Protein 4EFO (pdb70)

Foldseek 3Di:
DCDQVVVVVQKDWAWEAEPVVRDIDIQIGGQQQWVLVVLVSVCVVPVQHSVQWFKDWPHHTDDGDRRHGPNPDPDADNVTHIYIYGNDD/DVVQWDWAWEAEPVVRDIDTFIDGQQDFVLVVLVSVCVVPVAHSVFKWKAFPRHTDDGDRRHGNVPPPDADNVTHIYIYTND

Radius of gyration: 17.74 Å; Cα contacts (8 Å, |Δi|>4): 310; chains: 2; bounding box: 30×40×48 Å

Secondary structure (DSSP, 8-state):
---GGG-GGGEEEEEEEETTTTEEEEEEEETT-BHHHHHHHHHHHH---GGGEEEEETTEEE---TT-BGGGSPP-BTTBPEEEEE---/-GGGEEEEEEEETTTTEEEEEEEETT-BHHHHHHHHHHHH---GGGEEEEETTEEE---TT-BGGGSPP--SSSPEEEEE--

Sequence (171 aa):
PLGSTSDILHRMVIHVFSLQQMTAHKIYIHSYNTATIFHELVYKQTKIISSNQELIYEGRRLVLEPGRLAQHFPKTTEENPIFVVSLERDILHRMVIHVFSLQQMTAHKIYIHSYNTATIFHELVYKQTKIISSNQELIYEGRRLVLEPGRLAQHFPKTTEENPIFVVSLE

InterPro domains:
  IPR000719 Protein kinase domain [PF00069] (13-232)
  IPR000719 Protein kinase domain [PS50011] (9-310)
  IPR000719 Protein kinase domain [SM00220] (9-310)
  IPR011009 Protein kinase-like domain superfamily [SSF56112] (9-297)
  IPR017441 Protein kinase, ATP binding site [PS00107] (15-38)
  IPR041087 TANK binding kinase 1, ubiquitin-like domain [PF18396] (308-395)
  IPR041309 TANK-binding kinase 1, coiled-coil domain 1 [PF18394] (400-655)
  IPR051180 Inhibitor of nuclear factor kappa-B kinase [PTHR22969] (1-716)

Structure (mmCIF, N/CA/C/O backbone):
data_4EFO
#
_entry.id   4EFO
#
_cell.length_a   34.353
_cell.length_b   47.785
_cell.length_c   61.832
_cell.angle_alpha   90.00
_cell.angle_beta   93.54
_cell.angle_gamma   90.00
#
_symmetry.space_group_name_H-M   'P 1 21 1'
#
loop_
_entity.id
_entity.type
_entity.pdbx_description
1 polymer 'Serine/threonine-protein kinase TBK1'
2 water water
#
loop_
_atom_site.group_PDB
_atom_site.id
_atom_site.type_symbol
_atom_site.label_atom_id
_atom_site.label_alt_id
_atom_site.label_comp_id
_atom_site.label_asym_id
_atom_site.label_entity_id
_atom_site.label_seq_id
_atom_site.pdbx_PDB_ins_code
_atom_site.Cartn_x
_atom_site.Cartn_y
_atom_site.Cartn_z
_atom_site.occupancy
_atom_site.B_iso_or_equiv
_atom_site.auth_seq_id
_atom_site.auth_comp_id
_atom_site.auth_asym_id
_atom_site.auth_atom_id
_atom_site.pdbx_PDB_model_num
ATOM 1 N N . PRO A 1 2 ? -15.034 3.523 -44.338 1.00 44.36 298 PRO A N 1
ATOM 2 C CA . PRO A 1 2 ? -14.713 4.790 -45.007 1.00 47.25 298 PRO A CA 1
ATOM 3 C C . PRO A 1 2 ? -15.322 5.999 -44.288 1.00 46.27 298 PRO A C 1
ATOM 4 O O . PRO A 1 2 ? -16.377 6.490 -44.698 1.00 55.16 298 PRO A O 1
ATOM 8 N N . LEU A 1 3 ? -14.648 6.490 -43.252 1.00 43.10 299 LEU A N 1
ATOM 9 C CA . LEU A 1 3 ? -13.330 5.981 -42.885 1.00 39.59 299 LEU A CA 1
ATOM 10 C C . LEU A 1 3 ? -13.348 4.526 -42.371 1.00 37.12 299 LEU A C 1
ATOM 11 O O . LEU A 1 3 ? -12.581 3.694 -42.857 1.00 34.11 299 LEU A O 1
ATOM 16 N N . GLY A 1 4 ? -14.235 4.216 -41.423 1.00 27.36 300 GLY A N 1
ATOM 17 C CA . GLY A 1 4 ? -14.287 2.886 -40.825 1.00 23.61 300 GLY A CA 1
ATOM 18 C C . GLY A 1 4 ? -13.157 2.712 -39.821 1.00 21.51 300 GLY A C 1
ATOM 19 O O . GLY A 1 4 ? -12.034 3.169 -40.058 1.00 20.13 300 GLY A O 1
ATOM 20 N N . SER A 1 5 ? -13.433 2.047 -38.702 1.00 18.98 301 SER A N 1
ATOM 21 C CA . SER A 1 5 ? -12.473 2.035 -37.594 1.00 18.83 301 SER A CA 1
ATOM 22 C C . SER A 1 5 ? -11.173 1.287 -37.922 1.00 20.06 301 SER A C 1
ATOM 23 O O . SER A 1 5 ? -10.130 1.556 -37.329 1.00 16.84 301 SER A O 1
ATOM 26 N N . THR A 1 6 ? -11.229 0.365 -38.882 1.00 20.42 302 THR A N 1
ATOM 27 C CA . THR A 1 6 ? -10.024 -0.359 -39.299 1.00 20.60 302 THR A CA 1
ATOM 28 C C . THR A 1 6 ? -9.062 0.512 -40.110 1.00 22.77 302 THR A C 1
ATOM 29 O O . THR A 1 6 ? -7.855 0.271 -40.113 1.00 23.65 302 THR A O 1
ATOM 33 N N . SER A 1 7 ? -9.585 1.523 -40.800 1.00 19.16 303 SER A N 1
ATOM 34 C CA . SER A 1 7 ? -8.736 2.436 -41.570 1.00 19.62 303 SER A CA 1
ATOM 35 C C . SER A 1 7 ? -8.358 3.677 -40.778 1.00 19.84 303 SER A C 1
ATOM 36 O O . SER A 1 7 ? -7.668 4.563 -41.288 1.00 19.23 303 SER A O 1
ATOM 39 N N . ASP A 1 8 ? -8.818 3.743 -39.533 1.00 16.85 304 ASP A N 1
ATOM 40 C CA . ASP A 1 8 ? -8.627 4.926 -38.693 1.00 17.09 304 ASP A CA 1
ATOM 41 C C . ASP A 1 8 ? -7.271 4.840 -37.991 1.00 14.67 304 ASP A C 1
ATOM 42 O O . ASP A 1 8 ? -7.182 4.668 -36.772 1.00 14.01 304 ASP A O 1
ATOM 47 N N . ILE A 1 9 ? -6.206 4.966 -38.779 1.00 11.72 305 ILE A N 1
ATOM 48 C CA . ILE A 1 9 ? -4.863 4.648 -38.318 1.00 13.55 305 ILE A CA 1
ATOM 49 C C . ILE A 1 9 ? -4.458 5.453 -37.082 1.00 15.18 305 ILE A C 1
ATOM 50 O O . ILE A 1 9 ? -3.854 4.921 -36.151 1.00 14.41 305 ILE A O 1
ATOM 55 N N . LEU A 1 10 ? -4.802 6.734 -37.062 1.00 12.33 306 LEU A N 1
ATOM 56 C CA . LEU A 1 10 ? -4.321 7.598 -35.981 1.00 13.17 306 LEU A CA 1
ATOM 57 C C . LEU A 1 10 ? -4.976 7.307 -34.643 1.00 15.35 306 LEU A C 1
ATOM 58 O O . LEU A 1 10 ? -4.529 7.811 -33.611 1.00 15.36 306 LEU A O 1
ATOM 63 N N . HIS A 1 11 ? -6.051 6.519 -34.659 1.00 13.04 307 HIS A N 1
ATOM 64 C CA . HIS A 1 11 ? -6.721 6.145 -33.425 1.00 12.58 307 HIS A CA 1
ATOM 65 C C . HIS A 1 11 ? -6.609 4.653 -33.165 1.00 14.44 307 HIS A C 1
ATOM 66 O O . HIS A 1 11 ? -7.339 4.112 -32.333 1.00 15.95 307 HIS A O 1
ATOM 73 N N . ARG A 1 12 ? -5.687 3.992 -33.862 1.00 13.78 308 ARG A N 1
ATOM 74 C CA . ARG A 1 12 ? -5.464 2.561 -33.652 1.00 12.95 308 ARG A CA 1
ATOM 75 C C . ARG A 1 12 ? -4.253 2.306 -32.781 1.00 13.52 308 ARG A C 1
ATOM 76 O O . ARG A 1 12 ? -3.355 3.148 -32.668 1.00 15.48 308 ARG A O 1
ATOM 84 N N . MET A 1 13 ? -4.243 1.142 -32.138 1.00 13.18 309 MET A N 1
ATOM 85 C CA . MET A 1 13 ? -3.152 0.772 -31.255 1.00 11.27 309 MET A CA 1
ATOM 86 C C . MET A 1 13 ? -2.852 -0.706 -31.437 1.00 13.42 309 MET A C 1
ATOM 87 O O . MET A 1 13 ? -3.497 -1.380 -32.240 1.00 12.26 309 MET A O 1
ATOM 92 N N . VAL A 1 14 ? -1.851 -1.203 -30.719 1.00 13.41 310 VAL A N 1
ATOM 93 C CA . VAL A 1 14 ? -1.525 -2.622 -30.814 1.00 12.08 310 VAL A CA 1
ATOM 94 C C . VAL A 1 14 ? -1.429 -3.220 -29.423 1.00 14.95 310 VAL A C 1
ATOM 95 O O . VAL A 1 14 ? -0.862 -2.614 -28.511 1.00 15.52 310 VAL A O 1
ATOM 99 N N . ILE A 1 15 ? -2.016 -4.401 -29.268 1.00 13.34 311 ILE A N 1
ATOM 100 C CA . ILE A 1 15 ? -1.905 -5.165 -28.037 1.00 12.58 311 ILE A CA 1
ATOM 101 C C . ILE A 1 15 ? -1.187 -6.461 -28.363 1.00 15.62 311 ILE A C 1
ATOM 102 O O . ILE A 1 15 ? -1.574 -7.157 -29.305 1.00 14.22 311 ILE A O 1
ATOM 107 N N . HIS A 1 16 ? -0.124 -6.759 -27.615 1.00 13.16 312 HIS A N 1
ATOM 108 C CA . HIS A 1 16 ? 0.675 -7.953 -27.875 1.00 13.82 312 HIS A CA 1
ATOM 109 C C . HIS A 1 16 ? 0.149 -9.131 -27.084 1.00 13.61 312 HIS A C 1
ATOM 110 O O . HIS A 1 16 ? -0.049 -9.042 -25.867 1.00 13.53 312 HIS A O 1
ATOM 117 N N . VAL A 1 17 ? -0.081 -10.235 -27.789 1.00 13.23 313 VAL A N 1
ATOM 118 C CA . VAL A 1 17 ? -0.682 -11.419 -27.193 1.00 12.08 313 VAL A CA 1
ATOM 119 C C . VAL A 1 17 ? 0.221 -12.626 -27.462 1.00 14.01 313 VAL A C 1
ATOM 120 O O . VAL A 1 17 ? 0.921 -12.669 -28.473 1.00 13.96 313 VAL A O 1
ATOM 124 N N . PHE A 1 18 ? 0.249 -13.575 -26.533 1.00 13.54 314 PHE A N 1
ATOM 125 C CA . PHE A 1 18 ? 0.927 -14.835 -26.792 1.00 15.25 314 PHE A CA 1
ATOM 126 C C . PHE A 1 18 ? -0.020 -15.989 -26.489 1.00 13.73 314 PHE A C 1
ATOM 127 O O . PHE A 1 18 ? -0.483 -16.137 -25.376 1.00 13.95 314 PHE A O 1
ATOM 135 N N . SER A 1 19 ? -0.327 -16.799 -27.493 1.00 14.76 315 SER A N 1
ATOM 136 C CA . SER A 1 19 ? -1.212 -17.938 -27.277 1.00 14.74 315 SER A CA 1
ATOM 137 C C . SER A 1 19 ? -0.418 -19.158 -26.828 1.00 13.67 315 SER A C 1
A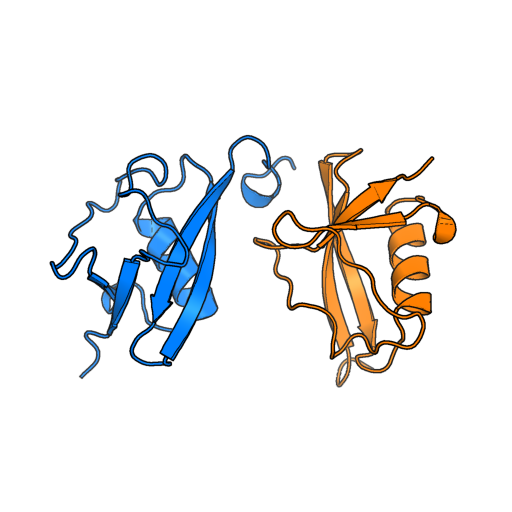TOM 138 O O . SER A 1 19 ? 0.358 -19.702 -27.593 1.00 15.05 315 SER A O 1
ATOM 141 N N . LEU A 1 20 ? -0.622 -19.594 -25.590 1.00 13.48 316 LEU A N 1
ATOM 142 C CA . LEU A 1 20 ? 0.153 -20.721 -25.072 1.00 13.75 316 LEU A CA 1
ATOM 143 C C . LEU A 1 20 ? -0.252 -22.037 -25.709 1.00 14.82 316 LEU A C 1
ATOM 144 O O . LEU A 1 20 ? 0.545 -22.984 -25.790 1.00 15.84 316 LEU A O 1
ATOM 149 N N . GLN A 1 21 ? -1.494 -22.117 -26.159 1.00 13.57 317 GLN A N 1
ATOM 150 C CA . GLN A 1 21 ? -1.979 -23.363 -26.740 1.00 15.72 317 GLN A CA 1
ATOM 151 C C . GLN A 1 21 ? -1.263 -23.648 -28.055 1.00 18.36 317 GLN A C 1
ATOM 152 O O . GLN A 1 21 ? -0.816 -24.769 -28.294 1.00 22.08 317 GLN A O 1
ATOM 158 N N . GLN A 1 22 ? -1.137 -22.622 -28.893 1.00 17.47 318 GLN A N 1
ATOM 159 C CA . GLN A 1 22 ? -0.477 -22.749 -30.193 1.00 18.28 318 GLN A CA 1
ATOM 160 C C . GLN A 1 22 ? 1.010 -22.397 -30.145 1.00 16.74 318 GLN A C 1
ATOM 161 O O . GLN A 1 22 ? 1.735 -22.628 -31.116 1.00 16.44 318 GLN A O 1
ATOM 167 N N . MET A 1 23 ? 1.443 -21.842 -29.013 1.00 12.89 319 MET A N 1
ATOM 168 C CA . MET A 1 23 ? 2.779 -21.276 -28.854 1.00 14.03 319 MET A CA 1
ATOM 169 C C . MET A 1 23 ? 3.094 -20.319 -30.002 1.00 17.72 319 MET A C 1
ATOM 170 O O . MET A 1 23 ? 4.076 -20.487 -30.739 1.00 16.19 319 MET A O 1
ATOM 175 N N . THR A 1 24 ? 2.230 -19.316 -30.152 1.00 15.85 320 THR A N 1
ATOM 176 C CA . THR A 1 24 ? 2.374 -18.327 -31.210 1.00 14.75 320 THR A CA 1
ATOM 177 C C . THR A 1 24 ? 2.152 -16.914 -30.657 1.00 16.94 320 THR A C 1
ATOM 178 O O . THR A 1 24 ? 1.305 -16.699 -29.786 1.00 14.34 320 THR A O 1
ATOM 182 N N . ALA A 1 25 ? 2.923 -15.960 -31.167 1.00 15.55 321 ALA A N 1
ATOM 183 C CA . ALA A 1 25 ? 2.761 -14.559 -30.786 1.00 13.92 321 ALA A CA 1
ATOM 184 C C . ALA A 1 25 ? 1.865 -13.880 -31.807 1.00 16.94 321 ALA A C 1
ATOM 185 O O . ALA A 1 25 ? 1.884 -14.229 -32.994 1.00 15.94 321 ALA A O 1
ATOM 187 N N . HIS A 1 26 ? 1.100 -12.898 -31.348 1.00 13.46 322 HIS A N 1
ATOM 188 C CA . HIS A 1 26 ? 0.128 -12.221 -32.198 1.00 14.34 322 HIS A CA 1
ATOM 189 C C . HIS A 1 26 ? 0.125 -10.742 -31.873 1.00 15.84 322 HIS A C 1
ATOM 190 O O . HIS A 1 26 ? 0.211 -10.352 -30.710 1.00 16.91 322 HIS A O 1
ATOM 197 N N . LYS A 1 27 ? 0.042 -9.917 -32.904 1.00 12.58 323 LYS A N 1
ATOM 198 C CA . LYS A 1 27 ? -0.176 -8.504 -32.679 1.00 11.26 323 LYS A CA 1
ATOM 199 C C . LYS A 1 27 ? -1.648 -8.250 -32.940 1.00 11.53 323 LYS A C 1
ATOM 200 O O . LYS A 1 27 ? -2.129 -8.517 -34.032 1.00 14.03 323 LYS A O 1
ATOM 206 N N . ILE A 1 28 ? -2.350 -7.738 -31.936 1.00 11.36 324 ILE A N 1
ATOM 207 C CA . ILE A 1 28 ? -3.777 -7.432 -32.077 1.00 11.07 324 ILE A CA 1
ATOM 208 C C . ILE A 1 28 ? -3.912 -5.939 -32.338 1.00 14.45 324 ILE A C 1
ATOM 209 O O . ILE A 1 28 ? -3.897 -5.140 -31.402 1.00 13.34 324 ILE A O 1
ATOM 214 N N . TYR A 1 29 ? -3.995 -5.556 -33.609 1.00 13.37 325 TYR A N 1
ATOM 215 C CA . TYR A 1 29 ? -4.245 -4.154 -33.937 1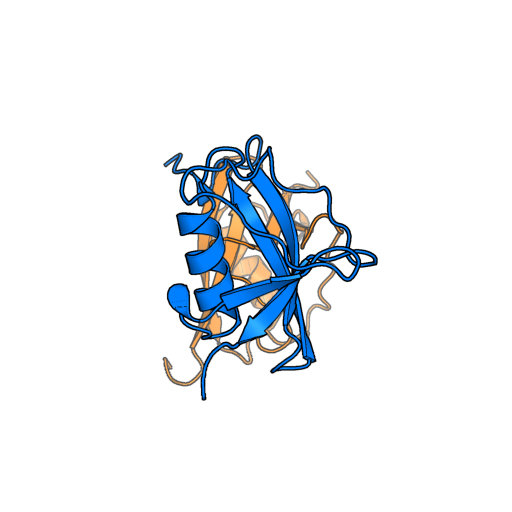.00 13.25 325 TYR A CA 1
ATOM 216 C C . TYR A 1 29 ? -5.720 -3.896 -33.739 1.00 11.98 325 TYR A C 1
ATOM 217 O O . TYR A 1 29 ? -6.561 -4.691 -34.162 1.00 13.16 325 TYR A O 1
ATOM 226 N N . ILE A 1 30 ? -6.019 -2.785 -33.082 1.00 10.30 326 ILE A N 1
ATOM 227 C CA . ILE A 1 30 ? -7.353 -2.571 -32.538 1.00 12.65 326 ILE A CA 1
ATOM 228 C C . ILE A 1 30 ? -7.589 -1.072 -32.397 1.00 11.21 326 ILE A C 1
ATOM 229 O O . ILE A 1 30 ? -6.652 -0.308 -32.200 1.00 11.65 326 ILE A O 1
ATOM 234 N N . HIS A 1 31 ? -8.835 -0.631 -32.531 1.00 11.67 327 HIS A N 1
ATOM 235 C CA . HIS A 1 31 ? -9.102 0.787 -32.331 1.00 13.51 327 HIS A CA 1
ATOM 236 C C . HIS A 1 31 ? -8.988 1.105 -30.845 1.00 13.00 327 HIS A C 1
ATOM 237 O O . HIS A 1 31 ? -9.390 0.304 -30.004 1.00 13.95 327 HIS A O 1
ATOM 244 N N . SER A 1 32 ? -8.453 2.277 -30.521 1.00 11.32 328 SER A N 1
ATOM 245 C CA . SER A 1 32 ? -8.323 2.695 -29.128 1.00 11.56 328 SER A CA 1
ATOM 246 C C . SER A 1 32 ? -9.635 2.655 -28.356 1.00 13.80 328 SER A C 1
ATOM 247 O O . SER A 1 32 ? -9.636 2.501 -27.133 1.00 13.37 328 SER A O 1
ATOM 250 N N . TYR A 1 33 ? -10.742 2.831 -29.068 1.00 11.73 329 TYR A N 1
ATOM 251 C CA . TYR A 1 33 ? -12.064 2.822 -28.448 1.00 15.57 329 TYR A CA 1
ATOM 252 C C . TYR A 1 33 ? -12.851 1.532 -28.645 1.00 14.25 329 TYR A C 1
ATOM 253 O O . TYR A 1 33 ? -14.018 1.462 -28.235 1.00 16.21 329 TYR A O 1
ATOM 262 N N . ASN A 1 34 ? -12.238 0.514 -29.256 1.00 13.45 330 ASN A N 1
ATOM 263 C CA . ASN A 1 34 ? -12.878 -0.804 -29.300 1.00 14.66 330 ASN A CA 1
ATOM 264 C C . ASN A 1 34 ? -12.903 -1.339 -27.882 1.00 15.18 330 ASN A C 1
ATOM 265 O O . ASN A 1 34 ? -12.087 -0.951 -27.054 1.00 14.10 330 ASN A O 1
ATOM 270 N N . THR A 1 35 ? -13.827 -2.247 -27.600 1.00 12.50 331 THR A N 1
ATOM 271 C CA . THR A 1 35 ? -13.958 -2.800 -26.259 1.00 13.76 331 THR A CA 1
ATOM 272 C C . THR A 1 35 ? -13.251 -4.135 -26.085 1.00 13.79 331 THR A C 1
ATOM 273 O O . THR A 1 35 ? -12.786 -4.731 -27.048 1.00 14.26 331 THR A O 1
ATOM 277 N N . ALA A 1 36 ? -13.188 -4.611 -24.846 1.00 12.36 332 ALA A N 1
ATOM 278 C CA . ALA A 1 36 ? -12.632 -5.940 -24.571 1.00 12.31 332 ALA A CA 1
ATOM 279 C C . ALA A 1 36 ? -13.373 -7.025 -25.354 1.00 13.68 332 ALA A C 1
ATOM 280 O O . ALA A 1 36 ? -12.770 -8.001 -25.779 1.00 13.56 332 ALA A O 1
ATOM 282 N N . THR A 1 37 ? -14.689 -6.874 -25.514 1.00 14.49 333 THR A N 1
ATOM 283 C CA . THR A 1 37 ? -15.463 -7.808 -26.335 1.00 14.89 333 THR A CA 1
ATOM 284 C C . THR A 1 37 ? -14.887 -7.915 -27.753 1.00 13.34 333 THR A C 1
ATOM 285 O O . THR A 1 37 ? -14.673 -9.009 -28.273 1.00 13.54 333 THR A O 1
ATOM 289 N N . ILE A 1 38 ? -14.614 -6.770 -28.372 1.00 14.45 334 ILE A N 1
ATOM 290 C CA . ILE A 1 38 ? -13.958 -6.754 -29.681 1.00 14.75 334 ILE A CA 1
ATOM 291 C C . ILE A 1 38 ? -12.545 -7.345 -29.637 1.00 13.41 334 ILE A C 1
ATOM 292 O O . ILE A 1 38 ? -12.137 -8.075 -30.551 1.00 13.45 334 ILE A O 1
ATOM 297 N N . PHE A 1 39 ? -11.796 -7.031 -28.582 1.00 13.48 335 PHE A N 1
ATOM 298 C CA . PHE A 1 39 ? -10.477 -7.641 -28.391 1.00 13.45 335 PHE A CA 1
ATOM 299 C C . PHE A 1 39 ? -10.541 -9.165 -28.469 1.00 14.52 335 PHE A C 1
ATOM 300 O O . PHE A 1 39 ? -9.766 -9.794 -29.182 1.00 12.77 335 PHE A O 1
ATOM 308 N N . HIS A 1 40 ? -11.467 -9.766 -27.733 1.00 13.23 336 HIS A N 1
ATOM 309 C CA . HIS A 1 40 ? -11.576 -11.222 -27.765 1.00 11.52 336 HIS A CA 1
ATOM 310 C C . HIS A 1 40 ? -11.921 -11.723 -29.169 1.00 13.28 336 HIS A C 1
ATOM 311 O O . HIS A 1 40 ? -11.424 -12.763 -29.598 1.00 12.78 336 HIS A O 1
ATOM 318 N N . GLU A 1 41 ? -12.769 -10.986 -29.882 1.00 12.60 337 GLU A N 1
ATOM 319 C CA . GLU A 1 41 ? -13.118 -11.343 -31.256 1.00 12.75 337 GLU A CA 1
ATOM 320 C C . GLU A 1 41 ? -11.880 -11.332 -32.133 1.00 15.63 337 GLU A C 1
ATOM 321 O O . GLU A 1 41 ? -11.684 -12.211 -32.973 1.00 13.30 337 GLU A O 1
ATOM 327 N N . LEU A 1 42 ? -11.037 -10.325 -31.937 1.00 12.14 338 LEU A N 1
ATOM 328 C CA . LEU A 1 42 ? -9.820 -10.211 -32.743 1.00 13.45 338 LEU A CA 1
ATOM 329 C C . LEU A 1 42 ? -8.822 -11.312 -32.407 1.00 13.52 338 LEU A C 1
ATOM 330 O O . LEU A 1 42 ? -8.071 -11.773 -33.276 1.00 15.72 338 LEU A O 1
ATOM 335 N N . VAL A 1 43 ? -8.798 -11.720 -31.141 1.00 11.17 339 VAL A N 1
ATOM 336 C CA . VAL A 1 43 ? -7.948 -12.830 -30.717 1.00 11.89 339 VAL A CA 1
ATOM 337 C C . VAL A 1 43 ? -8.480 -14.125 -31.325 1.00 14.74 339 VAL A C 1
ATOM 338 O O . VAL A 1 43 ? -7.710 -14.982 -31.786 1.00 12.93 339 VAL A O 1
ATOM 342 N N . TYR A 1 44 ? -9.802 -14.277 -31.334 1.00 11.57 340 TYR A N 1
ATOM 343 C CA . TYR A 1 44 ? -10.386 -15.464 -31.964 1.00 11.55 340 TYR A CA 1
ATOM 344 C C . TYR A 1 44 ? -10.009 -15.542 -33.448 1.00 14.02 340 TYR A C 1
ATOM 345 O O . TYR A 1 44 ? -9.729 -16.616 -33.980 1.00 16.10 340 TYR A O 1
ATOM 35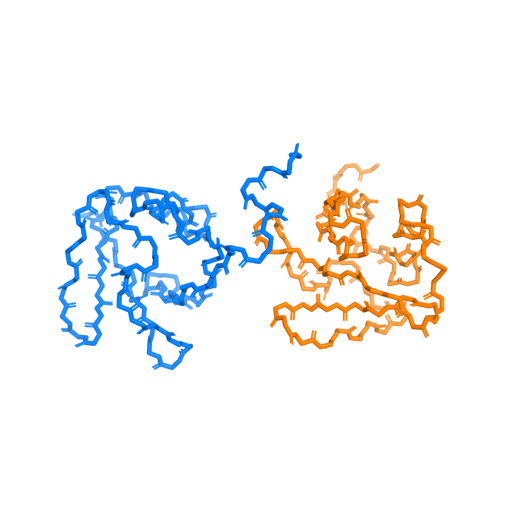4 N N . LYS A 1 45 ? -10.007 -14.406 -34.130 1.00 14.15 341 LYS A N 1
ATOM 355 C CA . LYS A 1 45 ? -9.732 -14.437 -35.557 1.00 14.52 341 LYS A CA 1
ATOM 356 C C . LYS A 1 45 ? -8.336 -15.028 -35.821 1.00 16.61 341 LYS A C 1
ATOM 357 O O . LYS A 1 45 ? -8.123 -15.739 -36.818 1.00 19.85 341 LYS A O 1
ATOM 363 N N . GLN A 1 46 ? -7.390 -14.769 -34.924 1.00 16.81 342 GLN A N 1
ATOM 364 C CA . GLN A 1 46 ? -6.020 -15.272 -35.111 1.00 16.43 342 GLN A CA 1
ATOM 365 C C . GLN A 1 46 ? -5.720 -16.627 -34.480 1.00 18.62 342 GLN A C 1
ATOM 366 O O . GLN A 1 46 ? -4.804 -17.316 -34.915 1.00 21.14 342 GLN A O 1
ATOM 372 N N . THR A 1 47 ? -6.476 -17.004 -33.455 1.00 15.66 343 THR A N 1
ATOM 373 C CA . THR A 1 47 ? -6.164 -18.211 -32.679 1.00 18.78 343 THR A CA 1
ATOM 374 C C . THR A 1 47 ? -7.238 -19.293 -32.771 1.00 19.04 343 THR A C 1
ATOM 375 O O . THR A 1 47 ? -6.984 -20.449 -32.429 1.00 18.18 343 THR A O 1
ATOM 379 N N . LYS A 1 48 ? -8.433 -18.907 -33.217 1.00 16.27 344 LYS A N 1
ATOM 380 C CA . LYS A 1 48 ? -9.614 -19.781 -33.209 1.00 16.42 344 LYS A CA 1
ATOM 381 C C . LYS A 1 48 ? -10.031 -20.239 -31.805 1.00 17.44 344 LYS A C 1
ATOM 382 O O . LYS A 1 48 ? -10.786 -21.202 -31.660 1.00 17.56 344 LYS A O 1
ATOM 388 N N . ILE A 1 49 ? -9.551 -19.549 -30.772 1.00 14.48 345 ILE A N 1
ATOM 389 C CA . ILE A 1 49 ? -10.035 -19.797 -29.414 1.00 13.41 345 ILE A CA 1
ATOM 390 C C . ILE A 1 49 ? -11.286 -18.950 -29.228 1.00 13.06 345 ILE A C 1
ATOM 391 O O . ILE A 1 49 ? -11.226 -17.723 -29.297 1.00 13.61 345 ILE A O 1
ATOM 396 N N . ILE A 1 50 ? -12.418 -19.616 -29.039 1.00 13.07 346 ILE A N 1
ATOM 397 C CA . ILE A 1 50 ? -13.698 -18.934 -28.888 1.00 12.99 346 ILE A CA 1
ATOM 398 C C . ILE A 1 50 ? -13.604 -17.881 -27.792 1.00 13.65 346 ILE A C 1
ATOM 399 O O . ILE A 1 50 ? -12.939 -18.087 -26.786 1.00 12.40 346 ILE A O 1
ATOM 404 N N . SER A 1 51 ? -14.262 -16.741 -27.989 1.00 11.26 347 SER A N 1
ATOM 405 C CA . SER A 1 51 ? -14.115 -15.631 -27.048 1.00 12.03 347 SER A CA 1
ATOM 406 C C . SER A 1 51 ? -14.310 -16.068 -25.596 1.00 14.11 347 SER A C 1
ATOM 407 O O . SER A 1 51 ? -13.499 -15.745 -24.728 1.00 13.83 347 SER A O 1
ATOM 410 N N . SER A 1 52 ? -15.409 -16.772 -25.320 1.00 13.38 348 SER A N 1
ATOM 411 C CA . SER A 1 52 ? -15.716 -17.158 -23.941 1.00 15.80 348 SER A CA 1
ATOM 412 C C . SER A 1 52 ? -14.798 -18.251 -23.388 1.00 15.30 348 SER A C 1
ATOM 413 O O . SER A 1 52 ? -14.864 -18.577 -22.201 1.00 18.05 348 SER A O 1
ATOM 416 N N . ASN A 1 53 ? -13.948 -18.818 -24.241 1.00 15.60 349 ASN A N 1
ATOM 417 C CA . ASN A 1 53 ? -12.925 -19.771 -23.785 1.00 13.85 349 ASN A CA 1
ATOM 418 C C . ASN A 1 53 ? -11.571 -19.110 -23.520 1.00 16.71 349 ASN A C 1
ATOM 419 O O . ASN A 1 53 ? -10.629 -19.784 -23.088 1.00 18.27 349 ASN A O 1
ATOM 424 N N . GLN A 1 54 ? -11.460 -17.810 -23.792 1.00 13.97 350 GLN A N 1
ATOM 425 C CA . GLN A 1 54 ? -10.177 -17.118 -23.619 1.00 14.05 350 GLN A CA 1
ATOM 426 C C . GLN A 1 54 ? -9.964 -16.674 -22.180 1.00 19.70 350 GLN A C 1
ATOM 427 O O . GLN A 1 54 ? -10.721 -15.859 -21.666 1.00 20.27 350 GLN A O 1
ATOM 433 N N . GLU A 1 55 ? -8.925 -17.209 -21.541 1.00 13.25 351 GLU A N 1
ATOM 434 C CA . GLU A 1 55 ? -8.509 -16.722 -20.238 1.00 14.68 351 GLU A CA 1
ATOM 435 C C . GLU A 1 55 ? -7.247 -15.912 -20.464 1.00 16.15 351 GLU A C 1
ATOM 436 O O . GLU A 1 55 ? -6.343 -16.358 -21.167 1.00 16.42 351 GLU A O 1
ATOM 442 N N . LEU A 1 56 ? -7.195 -14.715 -19.894 1.00 15.91 352 LEU A N 1
ATOM 443 C CA . LEU A 1 56 ? -6.066 -13.823 -20.124 1.00 14.12 352 LEU A CA 1
ATOM 444 C C . LEU A 1 56 ? -5.168 -13.773 -18.909 1.00 15.97 352 LEU A C 1
ATOM 445 O O . LEU A 1 56 ? -5.647 -13.736 -17.778 1.00 16.34 352 LEU A O 1
ATOM 450 N N . ILE A 1 57 ? -3.860 -13.750 -19.146 1.00 16.12 353 ILE A N 1
ATOM 451 C CA . ILE A 1 57 ? -2.874 -13.683 -18.070 1.00 16.25 353 ILE A CA 1
ATOM 452 C C . ILE A 1 57 ? -1.896 -12.555 -18.387 1.00 16.00 353 ILE A C 1
ATOM 453 O O . ILE A 1 57 ? -1.428 -12.434 -19.520 1.00 16.27 353 ILE A O 1
ATOM 458 N N . TYR A 1 58 ? -1.597 -11.720 -17.396 1.00 14.91 354 TYR A N 1
ATOM 459 C CA . TYR A 1 58 ? -0.644 -10.633 -17.592 1.00 17.77 354 TYR A CA 1
ATOM 460 C C . TYR A 1 58 ? 0.289 -10.597 -16.400 1.00 19.47 354 TYR A C 1
ATOM 461 O O . TYR A 1 58 ? -0.166 -10.578 -15.256 1.00 19.06 354 TYR A O 1
ATOM 470 N N . GLU A 1 59 ? 1.589 -10.625 -16.677 1.00 17.17 355 GLU A N 1
ATOM 471 C CA . GLU A 1 59 ? 2.590 -10.642 -15.620 1.00 20.57 355 GLU A CA 1
ATOM 472 C C . GLU A 1 59 ? 2.268 -11.706 -14.570 1.00 21.44 355 GLU A C 1
ATOM 473 O O . GLU A 1 59 ? 2.321 -11.454 -13.372 1.00 22.94 355 GLU A O 1
ATOM 479 N N . GLY A 1 60 ? 1.919 -12.897 -15.047 1.00 19.61 356 GLY A N 1
ATOM 480 C CA . GLY A 1 60 ? 1.762 -14.056 -14.186 1.00 21.44 356 GLY A CA 1
ATOM 481 C C . GLY A 1 60 ? 0.502 -14.105 -13.345 1.00 21.49 356 GLY A C 1
ATOM 482 O O . GLY A 1 60 ? 0.368 -14.967 -12.486 1.00 20.35 356 GLY A O 1
ATOM 483 N N . ARG A 1 61 ? -0.426 -13.186 -13.584 1.00 20.03 357 ARG A N 1
ATOM 484 C CA . ARG A 1 61 ? -1.691 -13.177 -12.859 1.00 19.71 357 ARG A CA 1
ATOM 485 C C . ARG A 1 61 ? -2.849 -13.173 -13.836 1.00 21.66 357 ARG A C 1
ATOM 486 O O . ARG A 1 61 ? -2.767 -12.547 -14.897 1.00 19.47 357 ARG A O 1
ATOM 494 N N . ARG A 1 62 ? -3.937 -13.845 -13.474 1.00 21.26 358 ARG A N 1
ATOM 495 C CA . ARG A 1 62 ? -5.129 -13.811 -14.310 1.00 20.00 358 ARG A CA 1
ATOM 496 C C . ARG A 1 62 ? -5.606 -12.370 -14.465 1.00 20.99 358 ARG A C 1
ATOM 497 O O . ARG A 1 62 ? -5.651 -11.609 -13.495 1.00 21.86 358 ARG A O 1
ATOM 505 N N . LEU A 1 63 ? -5.945 -12.000 -15.695 1.00 18.01 359 LEU A N 1
ATOM 506 C CA . LEU A 1 63 ? -6.372 -10.649 -16.010 1.00 18.47 359 LEU A CA 1
ATOM 507 C C . LEU A 1 63 ? -7.851 -10.700 -16.336 1.00 22.79 359 LEU A C 1
ATOM 508 O O . LEU A 1 63 ? -8.264 -11.397 -17.269 1.00 21.47 359 LEU A O 1
ATOM 513 N N . VAL A 1 64 ? -8.645 -9.980 -15.553 1.00 21.70 360 VAL A N 1
ATOM 514 C CA . VAL A 1 64 ? -10.089 -9.959 -15.746 1.00 24.85 360 VAL A CA 1
ATOM 515 C C . VAL A 1 64 ? -10.510 -8.594 -16.276 1.00 26.99 360 VAL A C 1
ATOM 516 O O . VAL A 1 64 ? -10.344 -7.587 -15.602 1.00 28.81 360 VAL A O 1
ATOM 520 N N . LEU A 1 65 ? -11.030 -8.569 -17.497 1.00 26.53 361 LEU A N 1
ATOM 521 C CA . LEU A 1 65 ? -11.457 -7.323 -18.119 1.00 24.40 361 LEU A CA 1
ATOM 522 C C . LEU A 1 65 ? -12.965 -7.298 -18.318 1.00 26.61 361 LEU A C 1
ATOM 523 O O . LEU A 1 65 ? -13.534 -8.206 -18.926 1.00 28.95 361 LEU A O 1
ATOM 528 N N . GLU A 1 66 ? -13.604 -6.246 -17.828 1.00 24.95 362 GLU A N 1
ATOM 529 C CA . GLU A 1 66 ? -15.024 -6.060 -18.087 1.00 23.62 362 GLU A CA 1
ATOM 530 C C . GLU A 1 66 ? -15.219 -5.911 -19.595 1.00 21.30 362 GLU A C 1
ATOM 531 O O . GLU A 1 66 ? -14.354 -5.355 -20.285 1.00 21.40 362 GLU A O 1
ATOM 537 N N . PRO A 1 67 ? -16.344 -6.419 -20.115 1.00 23.26 363 PRO A N 1
ATOM 538 C CA . PRO A 1 67 ? -16.649 -6.410 -21.552 1.00 22.54 363 PRO A CA 1
ATOM 539 C C . PRO A 1 67 ? -16.470 -5.030 -22.184 1.00 21.62 363 PRO A C 1
ATOM 540 O O . PRO A 1 67 ? -16.036 -4.925 -23.336 1.00 19.36 363 PRO A O 1
ATOM 544 N N . GLY A 1 68 ? -16.796 -3.988 -21.427 1.00 18.66 364 GLY A N 1
ATOM 545 C CA . GLY A 1 68 ? -16.786 -2.631 -21.944 1.00 20.77 364 GLY A CA 1
ATOM 546 C C . GLY A 1 68 ? -15.470 -1.899 -21.799 1.00 20.34 364 GLY A C 1
ATOM 547 O O . GLY A 1 68 ? -15.350 -0.762 -22.246 1.00 17.04 364 GLY A O 1
ATOM 548 N N . ARG A 1 69 ? -14.485 -2.544 -21.181 1.00 20.17 365 ARG A N 1
ATOM 549 C CA . ARG A 1 69 ? -13.163 -1.935 -21.012 1.00 18.61 365 ARG A CA 1
ATOM 550 C C . ARG A 1 69 ? -12.623 -1.515 -22.372 1.00 16.48 365 ARG A C 1
ATOM 551 O O . ARG A 1 69 ? -12.590 -2.318 -23.303 1.00 15.51 365 ARG A O 1
ATOM 559 N N . LEU A 1 70 ? -12.199 -0.261 -22.496 1.00 16.36 366 LEU A N 1
ATOM 560 C CA . LEU A 1 70 ? -11.650 0.212 -23.766 1.00 14.16 366 LEU A CA 1
ATOM 561 C C . LEU A 1 70 ? -10.226 -0.296 -23.962 1.00 13.49 366 LEU A C 1
ATOM 562 O O . LEU A 1 70 ? -9.468 -0.416 -23.005 1.00 16.25 366 LEU A O 1
ATOM 567 N N . ALA A 1 71 ? -9.871 -0.574 -25.215 1.00 15.07 367 ALA A N 1
ATOM 568 C CA . ALA A 1 71 ? -8.527 -1.035 -25.564 1.00 14.31 367 ALA A CA 1
ATOM 569 C C . ALA A 1 71 ? -7.448 -0.114 -25.004 1.00 16.49 367 ALA A C 1
ATOM 570 O O . ALA A 1 71 ? -6.387 -0.575 -24.560 1.00 15.47 367 ALA A O 1
ATOM 572 N N . GLN A 1 72 ? -7.712 1.190 -25.042 1.00 14.93 368 GLN A N 1
ATOM 573 C CA . GLN A 1 72 ? -6.753 2.171 -24.562 1.00 14.87 368 GLN A CA 1
ATOM 574 C C . GLN A 1 72 ? -6.517 2.043 -23.063 1.00 16.63 368 GLN A C 1
ATOM 575 O O . GLN A 1 72 ? -5.516 2.556 -22.534 1.00 20.81 368 GLN A O 1
ATOM 581 N N . HIS A 1 73 ? -7.408 1.338 -22.380 1.00 16.13 369 HIS A N 1
ATOM 582 C CA . HIS A 1 73 ? -7.267 1.133 -20.939 1.00 16.56 369 HIS A CA 1
ATOM 583 C C . HIS A 1 73 ? -6.817 -0.273 -20.555 1.00 18.79 369 HIS A C 1
ATOM 584 O O . HIS A 1 73 ? -6.844 -0.626 -19.382 1.00 19.82 369 HIS A O 1
ATOM 591 N N . PHE A 1 74 ? -6.403 -1.068 -21.538 1.00 16.18 370 PHE A N 1
ATOM 592 C CA . PHE A 1 74 ? -5.766 -2.355 -21.239 1.00 15.39 370 PHE A CA 1
ATOM 593 C C . PHE A 1 74 ? -4.414 -2.093 -20.587 1.00 18.62 370 PHE A C 1
ATOM 594 O O . PHE A 1 74 ? -3.828 -1.024 -20.771 1.00 18.11 370 PHE A O 1
ATOM 602 N N . PRO A 1 75 ? -3.889 -3.089 -19.856 1.00 16.87 371 PRO A N 1
ATOM 603 C CA . PRO A 1 75 ? -2.511 -2.990 -19.355 1.00 19.12 371 PRO A CA 1
ATOM 604 C C . PRO A 1 75 ? -1.555 -2.800 -20.525 1.00 18.79 371 PRO A C 1
ATOM 605 O O . PRO A 1 75 ? -1.818 -3.304 -21.613 1.00 17.39 371 PRO A O 1
ATOM 609 N N . LYS A 1 76 ? -0.447 -2.100 -20.312 1.00 19.25 372 LYS A N 1
ATOM 610 C CA . LYS A 1 76 ? 0.508 -1.891 -21.393 1.00 22.45 372 LYS A CA 1
ATOM 611 C C . LYS A 1 76 ? 1.247 -3.182 -21.718 1.00 18.41 372 LYS A C 1
ATOM 612 O O . LYS A 1 76 ? 1.751 -3.864 -20.821 1.00 19.65 372 LYS A O 1
ATOM 618 N N . THR A 1 77 ? 1.296 -3.523 -23.002 1.00 16.17 373 THR A N 1
ATOM 619 C CA . THR A 1 77 ? 2.009 -4.719 -23.438 1.00 16.25 373 THR A CA 1
ATOM 620 C C . THR A 1 77 ? 3.124 -4.374 -24.406 1.00 18.02 373 THR A C 1
ATOM 621 O O . THR A 1 77 ? 3.134 -3.298 -25.015 1.00 17.59 373 THR A O 1
ATOM 625 N N . THR A 1 78 ? 4.058 -5.315 -24.543 1.00 17.35 374 THR A N 1
ATOM 626 C CA . THR A 1 78 ? 5.113 -5.267 -25.534 1.00 16.94 374 THR A CA 1
ATOM 627 C C . THR A 1 78 ? 5.322 -6.713 -25.957 1.00 16.29 374 THR A C 1
ATOM 628 O O . THR A 1 78 ? 4.778 -7.622 -25.336 1.00 16.18 374 THR A O 1
ATOM 632 N N . GLU A 1 79 ? 6.113 -6.933 -26.999 1.00 19.83 375 GLU A N 1
ATOM 633 C CA . GLU A 1 79 ? 6.436 -8.303 -27.397 1.00 19.97 375 GLU A CA 1
ATOM 634 C C . GLU A 1 79 ? 7.136 -9.065 -26.278 1.00 19.64 375 GLU A C 1
ATOM 635 O O . GLU A 1 79 ? 7.037 -10.286 -26.199 1.00 20.64 375 GLU A O 1
ATOM 641 N N . GLU A 1 80 ? 7.850 -8.347 -25.411 1.00 19.08 376 GLU A N 1
ATOM 642 C CA . GLU A 1 80 ? 8.554 -8.971 -24.294 1.00 20.91 376 GLU A CA 1
ATOM 643 C C . GLU A 1 80 ? 7.671 -9.127 -23.045 1.00 20.91 376 GLU A C 1
ATOM 644 O O . GLU A 1 80 ? 8.017 -9.849 -22.099 1.00 19.35 376 GLU A O 1
ATOM 650 N N . ASN A 1 81 ? 6.529 -8.449 -23.043 1.00 18.98 377 ASN A N 1
ATOM 651 C CA . ASN A 1 81 ? 5.604 -8.503 -21.919 1.00 17.45 377 ASN A CA 1
ATOM 652 C C . ASN A 1 81 ? 4.166 -8.500 -22.440 1.00 15.59 377 ASN A C 1
ATOM 653 O O . ASN A 1 81 ? 3.459 -7.498 -22.329 1.00 15.19 377 ASN A O 1
ATOM 658 N N . PRO A 1 82 ? 3.741 -9.621 -23.039 1.00 14.49 378 PRO A N 1
ATOM 659 C CA . PRO A 1 82 ? 2.425 -9.692 -23.672 1.00 13.50 378 PRO A CA 1
ATOM 660 C C . PRO A 1 82 ? 1.335 -10.165 -22.718 1.00 14.15 378 PRO A C 1
ATOM 661 O O . PRO A 1 82 ? 1.592 -10.584 -21.580 1.00 15.57 378 PRO A O 1
ATOM 665 N N . ILE A 1 83 ? 0.101 -10.083 -23.190 1.00 12.95 379 ILE A N 1
ATOM 666 C CA . ILE A 1 83 ? -1.000 -10.765 -22.526 1.00 11.20 379 ILE A CA 1
ATOM 667 C C . ILE A 1 83 ? -1.005 -12.194 -23.053 1.00 14.52 379 ILE A C 1
ATOM 668 O O . ILE A 1 83 ? -1.075 -12.421 -24.264 1.00 13.49 379 ILE A O 1
ATOM 673 N N . PHE A 1 84 ? -0.890 -13.159 -22.144 1.00 12.49 380 PHE A N 1
ATOM 674 C CA . PHE A 1 84 ? -0.929 -14.556 -22.535 1.00 12.16 380 PHE A CA 1
ATOM 675 C C . PHE A 1 84 ? -2.376 -14.992 -22.625 1.00 12.14 380 PHE A C 1
ATOM 676 O O . PHE A 1 84 ? -3.201 -14.611 -21.794 1.00 14.59 380 PHE A O 1
ATOM 684 N N . VAL A 1 85 ? -2.679 -15.806 -23.628 1.00 13.97 381 VAL A N 1
ATOM 685 C CA . VAL A 1 85 ? -4.020 -16.361 -23.738 1.00 13.33 381 VAL A CA 1
ATOM 686 C C . VAL A 1 85 ? -3.976 -17.857 -23.491 1.00 14.98 381 VAL A C 1
ATOM 687 O O . VAL A 1 85 ? -3.128 -18.565 -24.041 1.00 14.89 381 VAL A O 1
ATOM 691 N N . VAL A 1 86 ? -4.906 -18.320 -22.666 1.00 14.75 382 VAL A N 1
ATOM 692 C CA . VAL A 1 86 ? -5.024 -19.716 -22.285 1.00 17.21 382 VAL A CA 1
ATOM 693 C C . VAL A 1 86 ? -6.446 -20.128 -22.627 1.00 16.94 382 VAL A C 1
ATOM 694 O O . VAL A 1 86 ? -7.360 -19.321 -22.504 1.00 16.11 382 VAL A O 1
ATOM 698 N N . SER A 1 87 ? -6.642 -21.362 -23.071 1.00 15.30 383 SER A N 1
ATOM 699 C CA . SER A 1 87 ? -7.996 -21.818 -23.389 1.00 15.41 383 SER A CA 1
ATOM 700 C C . SER A 1 87 ? -8.675 -22.531 -22.218 1.00 16.57 383 SER A C 1
ATOM 701 O O . SER A 1 87 ? -8.059 -23.350 -21.541 1.00 15.94 383 SER A O 1
ATOM 704 N N . LEU A 1 88 ? -9.950 -22.213 -21.991 1.00 16.88 384 LEU A N 1
ATOM 705 C CA . LEU A 1 88 ? -10.750 -22.886 -20.979 1.00 18.14 384 LEU A CA 1
ATOM 706 C C . LEU A 1 88 ? -11.341 -24.169 -21.536 1.00 22.51 384 LEU A C 1
ATOM 707 O O . LEU A 1 88 ? -12.018 -24.907 -20.820 1.00 23.50 384 LEU A O 1
ATOM 712 N N . GLU A 1 89 ? -11.101 -24.427 -22.815 1.00 18.60 385 GLU A N 1
ATOM 713 C CA . GLU A 1 89 ? -11.691 -25.590 -23.454 1.00 23.51 385 GLU A CA 1
ATOM 714 C C . GLU A 1 89 ? -11.137 -26.850 -22.821 1.00 29.45 385 GLU A C 1
ATOM 715 O O . GLU A 1 89 ? -9.919 -26.998 -22.688 1.00 28.85 385 GLU A O 1
ATOM 721 N N . ARG A 1 90 ? -12.058 -27.737 -22.448 1.00 33.34 386 ARG A N 1
ATOM 722 C CA . ARG A 1 90 ? -11.783 -29.040 -21.846 1.00 41.37 386 ARG A CA 1
ATOM 723 C C . ARG A 1 90 ? -11.870 -29.028 -20.322 1.00 47.35 386 ARG A C 1
ATOM 724 O O . ARG A 1 90 ? -12.423 -29.950 -19.718 1.00 51.45 386 ARG A O 1
ATOM 732 N N . ASP B 1 8 ? -7.564 -18.561 -61.586 1.00 61.13 304 ASP B N 1
ATOM 733 C CA . ASP B 1 8 ? -6.983 -19.605 -60.748 1.00 61.77 304 ASP B CA 1
ATOM 734 C C . ASP B 1 8 ? -7.16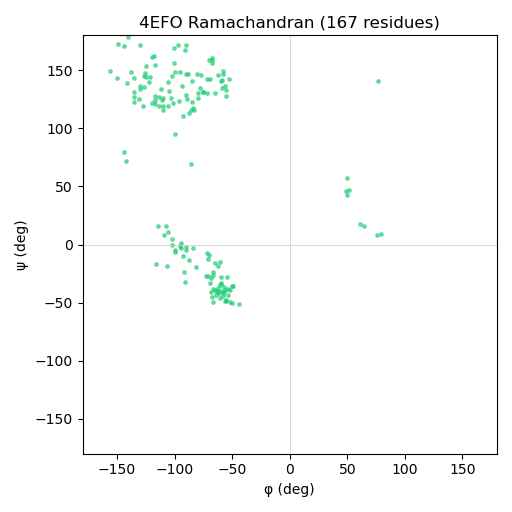3 -19.275 -59.265 1.00 58.88 304 ASP B C 1
ATOM 735 O O . ASP B 1 8 ? -6.233 -18.809 -58.603 1.00 57.06 304 ASP B O 1
ATOM 740 N N . ILE B 1 9 ? -8.368 -19.518 -58.753 1.00 59.15 305 ILE B N 1
ATOM 741 C CA . ILE B 1 9 ? -8.677 -19.248 -57.353 1.00 59.74 305 ILE B CA 1
ATOM 742 C C . ILE B 1 9 ? -7.893 -20.167 -56.418 1.00 58.90 305 ILE B C 1
ATOM 743 O O . ILE B 1 9 ? -7.630 -19.816 -55.267 1.00 58.98 305 ILE B O 1
ATOM 748 N N . LEU B 1 10 ? -7.524 -21.343 -56.919 1.00 59.85 306 LEU B N 1
ATOM 749 C CA . LEU B 1 10 ? -6.800 -22.327 -56.119 1.00 58.93 306 LEU B CA 1
ATOM 750 C C . LEU B 1 10 ? -5.557 -21.703 -55.494 1.00 58.12 306 LEU B C 1
ATOM 751 O O . LEU B 1 10 ? -5.257 -21.926 -54.319 1.00 57.61 306 LEU B O 1
ATOM 756 N N . HIS B 1 11 ? -4.839 -20.917 -56.289 1.00 53.52 307 HIS B N 1
ATOM 757 C CA . HIS B 1 11 ? -3.630 -20.258 -55.819 1.00 46.61 307 HIS B CA 1
ATOM 758 C C . HIS B 1 11 ? -3.839 -18.763 -55.634 1.00 43.81 307 HIS B C 1
ATOM 759 O O . HIS B 1 11 ? -2.866 -18.013 -55.543 1.00 36.37 307 HIS B O 1
ATOM 766 N N . ARG B 1 12 ? -5.096 -18.325 -55.595 1.00 40.52 308 ARG B N 1
ATOM 767 C CA . ARG B 1 12 ? -5.383 -16.900 -55.446 1.00 40.20 308 ARG B CA 1
ATOM 768 C C . ARG B 1 12 ? -5.140 -16.436 -54.011 1.00 37.52 308 ARG B C 1
ATOM 769 O O . ARG B 1 12 ? -5.591 -17.068 -53.056 1.00 36.46 308 ARG B O 1
ATOM 777 N N . MET B 1 13 ? -4.411 -15.336 -53.868 1.00 28.52 309 MET B N 1
ATOM 778 C CA . MET B 1 13 ? -4.168 -14.742 -52.561 1.00 26.07 309 MET B CA 1
ATOM 779 C C . MET B 1 13 ? -4.781 -13.363 -52.536 1.00 25.78 309 MET B C 1
ATOM 780 O O . MET B 1 13 ? -4.916 -12.720 -53.576 1.00 25.12 309 MET B O 1
ATOM 785 N N . VAL B 1 14 ? -5.131 -12.898 -51.342 1.00 21.59 310 VAL B N 1
ATOM 786 C CA . VAL B 1 14 ? -5.502 -11.509 -51.170 1.00 22.54 310 VAL B CA 1
ATOM 787 C C . VAL B 1 14 ? -4.490 -10.872 -50.235 1.00 26.03 310 VAL B C 1
ATOM 788 O O . VAL B 1 14 ? -4.246 -11.369 -49.133 1.00 24.75 310 VAL B O 1
ATOM 792 N N . ILE B 1 15 ? -3.868 -9.794 -50.699 1.00 21.47 311 ILE B N 1
ATOM 793 C CA . ILE B 1 15 ? -2.931 -9.050 -49.867 1.00 21.04 311 ILE B CA 1
ATOM 794 C C . ILE B 1 15 ? -3.568 -7.717 -49.532 1.00 20.89 311 ILE B C 1
ATOM 795 O O . ILE B 1 15 ? -4.008 -6.992 -50.420 1.00 21.25 311 ILE B O 1
ATOM 800 N N . HIS B 1 16 ? -3.638 -7.408 -48.243 1.00 19.28 312 HIS B N 1
ATOM 801 C CA . HIS B 1 16 ? -4.251 -6.167 -47.797 1.00 17.74 312 HIS B CA 1
ATOM 802 C C . HIS B 1 16 ? -3.221 -5.065 -47.746 1.00 17.52 312 HIS B C 1
ATOM 803 O O . HIS B 1 16 ? -2.181 -5.215 -47.110 1.00 16.70 312 HIS B O 1
ATOM 810 N N . VAL B 1 17 ? -3.512 -3.968 -48.440 1.00 15.53 313 VAL B N 1
ATOM 811 C CA . VAL B 1 17 ? -2.585 -2.841 -48.523 1.00 17.20 313 VAL B CA 1
ATOM 812 C C . VAL B 1 17 ? -3.299 -1.590 -48.065 1.00 17.48 313 VAL B C 1
ATOM 813 O O . VAL B 1 17 ? -4.532 -1.500 -48.145 1.00 19.86 313 VAL B O 1
ATOM 817 N N . PHE B 1 18 ? -2.536 -0.633 -47.559 1.00 17.25 314 PHE B N 1
ATOM 818 C CA . PHE B 1 18 ? -3.129 0.611 -47.090 1.00 16.73 314 PHE B CA 1
ATOM 819 C C . PHE B 1 18 ? -2.324 1.800 -47.571 1.00 16.46 314 PHE B C 1
ATOM 820 O O . PHE B 1 18 ? -1.122 1.888 -47.306 1.00 16.97 314 PHE B O 1
ATOM 828 N N . SER B 1 19 ? -2.982 2.710 -48.284 1.00 17.74 315 SER B N 1
ATOM 829 C CA . SER B 1 19 ? -2.299 3.893 -48.808 1.00 18.64 315 SER B CA 1
ATOM 830 C C . SER B 1 19 ? -2.415 5.052 -47.829 1.00 19.59 315 SER B C 1
ATOM 831 O O . SER B 1 19 ? -3.497 5.603 -47.642 1.00 21.25 315 SER B O 1
ATOM 834 N N . LEU B 1 20 ? -1.302 5.424 -47.205 1.00 19.41 316 LEU B N 1
ATOM 835 C CA . LEU B 1 20 ? -1.338 6.470 -46.184 1.00 19.18 316 LEU B CA 1
ATOM 836 C C . LEU B 1 20 ? -1.653 7.829 -46.781 1.00 21.81 316 LEU B C 1
ATOM 837 O O . LEU B 1 20 ? -2.229 8.684 -46.113 1.00 25.94 316 LEU B O 1
ATOM 842 N N . GLN B 1 21 ? -1.288 8.038 -48.038 1.00 23.57 317 GLN B N 1
ATOM 843 C CA . GLN B 1 21 ? -1.518 9.341 -48.655 1.00 25.42 317 GLN B CA 1
ATOM 844 C C . GLN B 1 21 ? -3.019 9.635 -48.745 1.00 30.18 317 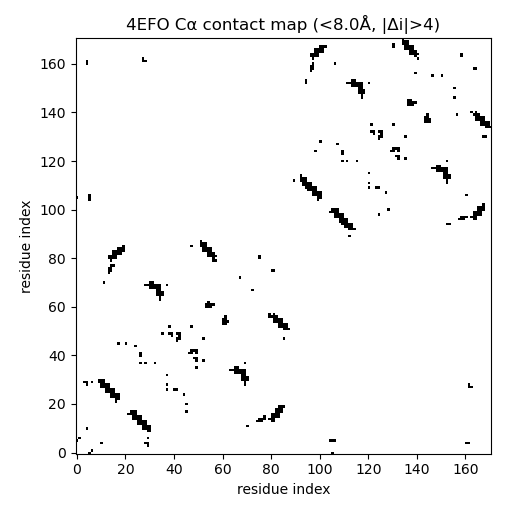GLN B C 1
ATOM 845 O O . GLN B 1 21 ? -3.466 10.735 -48.428 1.00 30.18 317 GLN B O 1
ATOM 851 N N . GLN B 1 22 ? -3.789 8.630 -49.155 1.00 27.82 318 GLN B N 1
ATOM 852 C CA . GLN B 1 22 ? -5.229 8.775 -49.341 1.00 29.29 318 GLN B CA 1
ATOM 85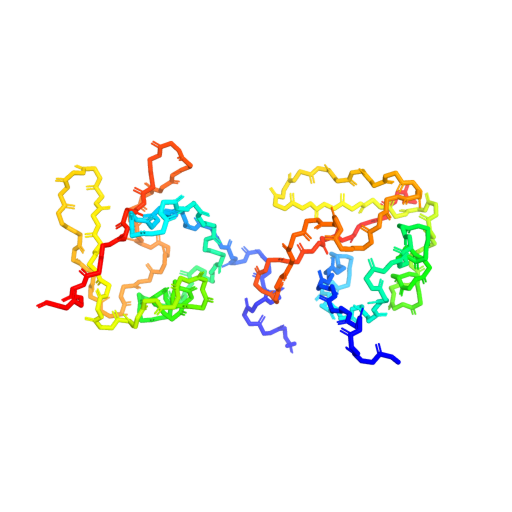3 C C . GLN B 1 22 ? -6.005 8.222 -48.149 1.00 29.02 318 GLN B C 1
ATOM 854 O O . GLN B 1 22 ? -7.231 8.360 -48.070 1.00 32.45 318 GLN B O 1
ATOM 860 N N . MET B 1 23 ? -5.286 7.591 -47.224 1.00 24.96 319 MET B N 1
ATOM 861 C CA . MET B 1 23 ? -5.896 6.858 -46.116 1.00 20.48 319 MET B CA 1
ATOM 862 C C . MET B 1 23 ? -6.946 5.862 -46.596 1.00 24.90 319 MET B C 1
ATOM 863 O O . MET B 1 23 ? -8.045 5.788 -46.043 1.00 29.64 319 MET B O 1
ATOM 868 N N . THR B 1 24 ? -6.602 5.088 -47.618 1.00 22.48 320 THR B N 1
ATOM 869 C CA . THR B 1 24 ? -7.539 4.134 -48.198 1.00 26.36 320 THR B CA 1
ATOM 870 C C . THR B 1 24 ? -7.001 2.709 -48.170 1.00 22.69 320 THR B C 1
ATOM 871 O O . THR B 1 24 ? -5.818 2.465 -48.425 1.00 22.77 320 THR B O 1
ATOM 875 N N . ALA B 1 25 ? -7.888 1.771 -47.860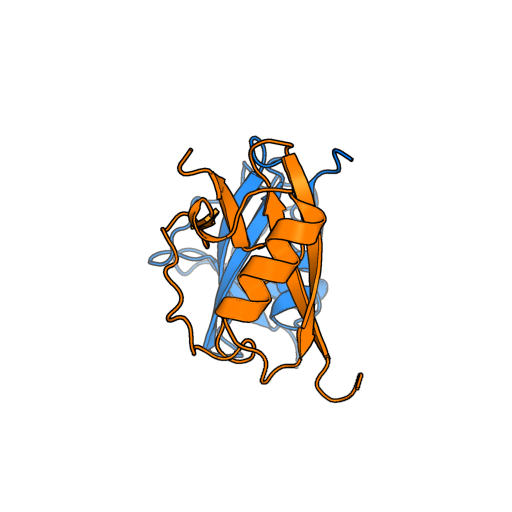 1.00 20.67 321 ALA B N 1
ATOM 876 C CA . ALA B 1 25 ? -7.547 0.351 -47.852 1.00 19.90 321 ALA B CA 1
ATOM 877 C C . ALA B 1 25 ? -7.762 -0.258 -49.229 1.00 24.08 321 ALA B C 1
ATOM 878 O O . ALA B 1 25 ? -8.674 0.135 -49.961 1.00 23.89 321 ALA B O 1
ATOM 880 N N . HIS B 1 26 ? -6.931 -1.233 -49.568 1.00 18.99 322 HIS B N 1
ATOM 881 C CA . HIS B 1 26 ? -7.014 -1.904 -50.853 1.00 21.64 322 HIS B CA 1
ATOM 882 C C . HIS B 1 26 ? -6.818 -3.397 -50.683 1.00 24.08 322 HIS B C 1
ATOM 883 O O . HIS B 1 26 ? -6.092 -3.847 -49.794 1.00 24.44 322 HIS B O 1
ATOM 890 N N . LYS B 1 27 ? -7.472 -4.166 -51.545 1.00 21.45 323 LYS B N 1
ATOM 891 C CA . LYS B 1 27 ? -7.242 -5.600 -51.614 1.00 21.50 323 LYS B CA 1
ATOM 892 C C . LYS B 1 27 ? -6.547 -5.893 -52.928 1.00 25.28 323 LYS B C 1
ATOM 893 O O . LYS B 1 27 ? -7.028 -5.510 -53.995 1.00 24.32 323 LYS B O 1
ATOM 899 N N . ILE B 1 28 ? -5.397 -6.546 -52.841 1.00 22.40 324 ILE B N 1
ATOM 900 C CA . ILE B 1 28 ? -4.626 -6.916 -54.017 1.00 21.43 324 ILE B CA 1
ATOM 901 C C . ILE B 1 28 ? -4.785 -8.407 -54.253 1.00 23.49 324 ILE B C 1
ATOM 902 O O . ILE B 1 28 ? -4.436 -9.215 -53.392 1.00 22.67 324 ILE B O 1
ATOM 907 N N . TYR B 1 29 ? -5.323 -8.770 -55.416 1.00 24.23 325 TYR B N 1
ATOM 908 C CA . TYR B 1 29 ? -5.502 -10.176 -55.763 1.00 25.82 325 TYR B CA 1
ATOM 909 C C . TYR B 1 29 ? -4.330 -10.637 -56.604 1.00 24.22 325 TYR B C 1
ATOM 910 O O . TYR B 1 29 ? -4.037 -10.049 -57.644 1.00 24.13 325 TYR B O 1
ATOM 919 N N . ILE B 1 30 ? -3.654 -11.683 -56.145 1.00 22.43 326 ILE B N 1
ATOM 920 C CA . ILE B 1 30 ? -2.389 -12.072 -56.731 1.00 22.48 326 ILE B CA 1
ATOM 921 C C . ILE B 1 30 ? -2.181 -13.577 -56.603 1.00 29.58 326 ILE B C 1
ATOM 922 O O . ILE B 1 30 ? -2.570 -14.186 -55.607 1.00 26.94 326 ILE B O 1
ATOM 927 N N . HIS B 1 31 ? -1.578 -14.173 -57.624 1.00 24.07 327 HIS B N 1
ATOM 928 C CA . HIS B 1 31 ? -1.257 -15.591 -57.595 1.00 25.21 327 HIS B CA 1
ATOM 929 C C . HIS B 1 31 ? -0.150 -15.832 -56.576 1.00 25.28 327 HIS B C 1
ATOM 930 O O . HIS B 1 31 ? 0.761 -15.014 -56.429 1.00 23.45 327 HIS B O 1
ATOM 937 N N . SER B 1 32 ? -0.230 -16.945 -55.855 1.00 25.76 328 SER B N 1
ATOM 938 C CA . SER B 1 32 ? 0.748 -17.233 -54.814 1.00 26.11 328 SER B CA 1
ATOM 939 C C . SER B 1 32 ? 2.168 -17.383 -55.361 1.00 28.06 328 SER B C 1
ATOM 940 O O . SER B 1 32 ? 3.144 -17.286 -54.614 1.00 26.46 328 SER B O 1
ATOM 943 N N . TYR B 1 33 ? 2.288 -17.611 -56.669 1.00 26.49 329 TYR B N 1
ATOM 944 C CA . TYR B 1 33 ? 3.596 -17.713 -57.298 1.00 24.71 329 TYR B CA 1
ATOM 945 C C . TYR B 1 33 ? 4.021 -16.447 -58.071 1.00 24.20 329 TYR B C 1
ATOM 946 O O . TYR B 1 33 ? 5.113 -16.399 -58.640 1.00 23.78 329 TYR B O 1
ATOM 955 N N . ASN B 1 34 ? 3.167 -15.425 -58.078 1.00 23.75 330 ASN B N 1
ATOM 956 C CA . ASN B 1 34 ? 3.544 -14.140 -58.667 1.00 24.49 330 ASN B CA 1
ATOM 957 C C . ASN B 1 34 ? 4.638 -13.501 -57.830 1.00 25.20 330 ASN B C 1
ATOM 958 O O . ASN B 1 34 ? 4.804 -13.825 -56.653 1.00 23.82 330 ASN B O 1
ATOM 963 N N . THR B 1 35 ? 5.357 -12.563 -58.433 1.00 22.50 331 THR B N 1
ATOM 964 C CA . THR B 1 35 ? 6.530 -11.973 -57.816 1.00 21.61 331 THR B CA 1
ATOM 965 C C . THR B 1 35 ? 6.206 -10.615 -57.203 1.00 20.09 331 THR B C 1
ATOM 966 O O . THR B 1 35 ? 5.133 -10.051 -57.443 1.00 20.59 331 THR B O 1
ATOM 970 N N . ALA B 1 36 ? 7.153 -10.102 -56.423 1.00 22.36 332 ALA B N 1
ATOM 971 C CA . ALA B 1 36 ? 7.049 -8.761 -55.868 1.00 22.26 332 ALA B CA 1
ATOM 972 C C . ALA B 1 36 ? 6.972 -7.747 -57.000 1.00 21.94 332 ALA B C 1
ATOM 973 O O . ALA B 1 36 ? 6.287 -6.734 -56.885 1.00 21.41 332 ALA B O 1
ATOM 975 N N . THR B 1 37 ? 7.667 -8.017 -58.104 1.00 23.43 333 THR B N 1
ATOM 976 C CA . THR B 1 37 ? 7.579 -7.117 -59.253 1.00 22.32 333 THR B CA 1
ATOM 977 C C . THR B 1 37 ? 6.120 -6.949 -59.678 1.00 21.10 333 THR B C 1
ATOM 978 O O . THR B 1 37 ? 5.641 -5.828 -59.859 1.00 20.82 333 THR B O 1
ATOM 982 N N . ILE B 1 38 ? 5.401 -8.065 -59.810 1.00 19.80 334 ILE B N 1
ATOM 983 C CA . ILE B 1 38 ? 3.989 -8.023 -60.154 1.00 21.18 334 ILE B CA 1
ATOM 984 C C . ILE B 1 38 ? 3.158 -7.359 -59.052 1.00 18.67 334 ILE B C 1
ATOM 985 O O . ILE B 1 38 ? 2.211 -6.621 -59.321 1.00 20.42 334 ILE B O 1
ATOM 990 N N . PHE B 1 39 ? 3.505 -7.643 -57.802 1.00 19.04 335 PHE B N 1
ATOM 991 C CA . PHE B 1 39 ? 2.804 -7.018 -56.684 1.00 21.47 335 PHE B CA 1
ATOM 992 C C . PHE B 1 39 ? 2.858 -5.492 -56.804 1.00 16.77 335 PHE B C 1
ATOM 993 O O . PHE B 1 39 ? 1.837 -4.821 -56.685 1.00 19.72 335 PHE B O 1
ATOM 1001 N N . HIS B 1 40 ? 4.043 -4.947 -57.049 1.00 19.15 336 HIS B N 1
ATOM 1002 C CA . HIS B 1 40 ? 4.176 -3.496 -57.209 1.00 18.69 336 HIS B CA 1
ATOM 1003 C C . HIS B 1 40 ? 3.296 -2.946 -58.348 1.00 21.21 336 HIS B C 1
ATOM 1004 O O . HIS B 1 40 ? 2.662 -1.897 -58.202 1.00 18.71 336 HIS B O 1
ATOM 1011 N N . GLU B 1 41 ? 3.240 -3.650 -59.479 1.00 21.24 337 GLU B N 1
ATOM 1012 C CA . GLU B 1 41 ? 2.339 -3.244 -60.566 1.00 21.16 337 GLU B CA 1
ATOM 1013 C C . GLU B 1 41 ? 0.883 -3.191 -60.108 1.00 22.47 337 GLU B C 1
ATOM 1014 O O . GLU B 1 41 ? 0.148 -2.256 -60.434 1.00 20.33 337 GLU B O 1
ATOM 1020 N N . LEU B 1 42 ? 0.453 -4.207 -59.364 1.00 21.50 338 LEU B N 1
ATOM 1021 C CA . LEU B 1 42 ? -0.930 -4.268 -58.915 1.00 19.39 338 LEU B CA 1
ATOM 1022 C C . LEU B 1 42 ? -1.235 -3.144 -57.923 1.00 19.55 338 LEU B C 1
ATOM 1023 O O . LEU B 1 42 ? -2.321 -2.561 -57.940 1.00 22.56 338 LEU B O 1
ATOM 1028 N N . VAL B 1 43 ? -0.266 -2.844 -57.064 1.00 19.48 339 VAL B N 1
ATOM 1029 C CA . VAL B 1 43 ? -0.388 -1.731 -56.129 1.00 20.53 339 VAL B CA 1
ATOM 1030 C C . VAL B 1 43 ? -0.487 -0.418 -56.906 1.00 22.68 339 VAL B C 1
ATOM 1031 O O . VAL B 1 43 ? -1.276 0.478 -56.550 1.00 20.79 339 VAL B O 1
ATOM 1035 N N . TYR B 1 44 ? 0.297 -0.313 -57.980 1.00 19.49 340 TYR B N 1
ATOM 1036 C CA . TYR B 1 44 ? 0.246 0.884 -58.817 1.00 22.22 340 TYR B CA 1
ATOM 1037 C C . TYR B 1 44 ? -1.156 1.062 -59.392 1.00 23.18 340 TYR B C 1
ATOM 1038 O O . TYR B 1 44 ? -1.714 2.163 -59.364 1.00 24.50 340 TYR B O 1
ATOM 1047 N N . LYS B 1 45 ? -1.735 -0.024 -59.903 1.00 22.29 341 LYS B N 1
ATOM 1048 C CA . LYS B 1 45 ? -3.066 0.057 -60.503 1.00 23.82 341 LYS B CA 1
ATOM 1049 C C . LYS B 1 45 ? -4.076 0.685 -59.559 1.00 29.27 341 LYS B C 1
ATOM 1050 O O . LYS B 1 45 ? -4.938 1.454 -59.977 1.00 28.20 341 LYS B O 1
ATOM 1056 N N . GLN B 1 46 ? -3.963 0.368 -58.277 1.00 27.82 342 GLN B N 1
ATOM 1057 C CA . GLN B 1 46 ? -4.948 0.836 -57.317 1.00 26.76 342 GLN B CA 1
ATOM 1058 C C . GLN B 1 46 ? -4.599 2.173 -56.676 1.00 25.62 342 GLN B C 1
ATOM 1059 O O . GLN B 1 46 ? -5.492 2.958 -56.360 1.00 28.35 342 GLN B O 1
ATOM 1065 N N . THR B 1 47 ? -3.311 2.441 -56.493 1.00 24.16 343 THR B N 1
ATOM 1066 C CA . THR B 1 47 ? -2.889 3.639 -55.777 1.00 24.06 343 THR B CA 1
ATOM 1067 C C . THR B 1 47 ? -2.302 4.702 -56.694 1.00 26.00 343 THR B C 1
ATOM 1068 O O . THR B 1 47 ? -2.202 5.872 -56.314 1.00 25.49 343 THR B O 1
ATOM 1072 N N . LYS B 1 48 ? -1.910 4.280 -57.891 1.00 22.70 344 LYS B N 1
ATOM 1073 C CA . LYS B 1 48 ? -1.248 5.147 -58.865 1.00 25.29 344 LYS B CA 1
ATOM 1074 C C . LYS B 1 48 ? 0.117 5.637 -58.377 1.00 25.58 344 LYS B C 1
ATOM 1075 O O . LYS B 1 48 ? 0.683 6.582 -58.928 1.00 25.95 344 LYS B O 1
ATOM 1081 N N . ILE B 1 49 ? 0.651 4.980 -57.349 1.00 19.74 345 ILE B N 1
ATOM 1082 C CA . ILE B 1 49 ? 2.040 5.189 -56.963 1.00 19.24 345 ILE B CA 1
ATOM 1083 C C . ILE B 1 49 ? 2.901 4.307 -57.847 1.00 22.64 345 ILE B C 1
ATOM 1084 O O . ILE B 1 49 ? 2.800 3.083 -57.797 1.00 20.04 345 ILE B O 1
ATOM 1089 N N . ILE B 1 50 ? 3.739 4.933 -58.666 1.00 21.66 346 ILE B N 1
ATOM 1090 C CA . ILE B 1 50 ? 4.576 4.197 -59.601 1.00 21.76 346 ILE B CA 1
ATOM 1091 C C . ILE B 1 50 ? 5.475 3.212 -58.854 1.00 22.39 346 ILE B C 1
ATOM 1092 O O . ILE B 1 50 ? 5.981 3.518 -57.773 1.00 22.68 346 ILE B O 1
ATOM 1097 N N . SER B 1 51 ? 5.667 2.027 -59.432 1.00 21.89 347 SER B N 1
ATOM 1098 C CA . SER B 1 51 ? 6.436 0.962 -58.787 1.00 19.93 347 SER B CA 1
ATOM 1099 C C . SER B 1 51 ? 7.730 1.438 -58.138 1.00 20.95 347 SER B C 1
ATOM 1100 O O . SER B 1 51 ? 7.995 1.135 -56.975 1.00 21.37 347 SER B O 1
ATOM 1103 N N . SER B 1 52 ? 8.545 2.177 -58.887 1.00 23.54 348 SER B N 1
ATOM 1104 C CA . SER B 1 52 ? 9.837 2.624 -58.379 1.00 24.86 348 SER B CA 1
ATOM 1105 C C . SER B 1 52 ? 9.712 3.696 -57.291 1.00 27.41 348 SER B C 1
ATOM 1106 O O . SER B 1 52 ? 10.698 4.046 -56.650 1.00 26.78 348 SER B O 1
ATOM 1109 N N . ASN B 1 53 ? 8.500 4.207 -57.090 1.00 24.33 349 ASN B N 1
ATOM 1110 C CA . ASN B 1 53 ? 8.242 5.215 -56.061 1.00 24.27 349 ASN B CA 1
ATOM 1111 C C . ASN B 1 53 ? 7.630 4.603 -54.805 1.00 24.56 349 ASN B C 1
ATOM 1112 O O . ASN B 1 53 ? 7.401 5.302 -53.820 1.00 23.21 349 ASN B O 1
ATOM 1117 N N . GLN B 1 54 ? 7.332 3.307 -54.851 1.00 19.36 350 GLN B N 1
ATOM 1118 C CA . GLN B 1 54 ? 6.681 2.656 -53.721 1.00 18.70 350 GLN B CA 1
ATOM 1119 C C . GLN B 1 54 ? 7.658 2.316 -52.610 1.00 19.56 350 GLN B C 1
ATOM 1120 O O . GLN B 1 54 ? 8.719 1.731 -52.843 1.00 22.63 350 GLN B O 1
ATOM 1126 N N . GLU B 1 55 ? 7.279 2.698 -51.398 1.00 17.02 351 GLU B N 1
ATOM 1127 C CA . GLU B 1 55 ? 7.966 2.287 -50.188 1.00 17.88 351 GLU B CA 1
ATOM 1128 C C . GLU B 1 55 ? 6.937 1.519 -49.353 1.00 16.86 351 GLU B C 1
ATOM 1129 O O . GLU B 1 55 ? 5.871 2.049 -49.043 1.00 17.37 351 GLU B O 1
ATOM 1135 N N . LEU B 1 56 ? 7.236 0.268 -49.023 1.00 15.19 352 LEU B N 1
ATOM 1136 C CA . LEU B 1 56 ? 6.294 -0.560 -48.276 1.00 16.82 352 LEU B CA 1
ATOM 1137 C C . LEU B 1 56 ? 6.668 -0.578 -46.807 1.00 14.37 352 LEU B C 1
ATOM 1138 O O . LEU B 1 56 ? 7.841 -0.505 -46.452 1.00 15.76 352 LEU B O 1
ATOM 1143 N N . ILE B 1 57 ? 5.653 -0.688 -45.952 1.00 14.46 353 ILE B N 1
ATOM 1144 C CA . ILE B 1 57 ? 5.861 -0.661 -44.508 1.00 14.84 353 ILE B CA 1
ATOM 1145 C C . ILE B 1 57 ? 5.022 -1.770 -43.905 1.00 15.31 353 ILE B C 1
ATOM 1146 O O . ILE B 1 57 ? 3.851 -1.899 -44.233 1.00 15.78 353 ILE B O 1
ATOM 1151 N N . TYR B 1 58 ? 5.613 -2.581 -43.036 1.00 12.93 354 TYR B N 1
ATOM 1152 C CA . TYR B 1 58 ? 4.836 -3.617 -42.364 1.00 13.95 354 TYR B CA 1
ATOM 1153 C C . TYR B 1 58 ? 5.117 -3.554 -40.877 1.00 13.43 354 TYR B C 1
ATOM 1154 O O . TYR B 1 58 ? 6.270 -3.602 -40.457 1.00 14.71 354 TYR B O 1
ATOM 1163 N N . GLU B 1 59 ? 4.051 -3.426 -40.092 1.00 13.09 355 GLU B N 1
ATOM 1164 C CA . GLU B 1 59 ? 4.159 -3.326 -38.637 1.00 13.99 355 GLU B CA 1
ATOM 1165 C C . GLU B 1 59 ? 5.185 -2.271 -38.224 1.00 14.02 355 GLU B C 1
ATOM 1166 O O . GLU B 1 59 ? 5.974 -2.476 -37.302 1.00 13.70 355 GLU B O 1
ATOM 1172 N N . GLY B 1 60 ? 5.144 -1.140 -38.923 1.00 14.27 356 GLY B N 1
ATOM 1173 C CA . GLY B 1 60 ? 5.919 0.031 -38.561 1.00 15.32 356 GLY B CA 1
ATOM 1174 C C . GLY B 1 60 ? 7.383 -0.032 -38.966 1.00 14.30 356 GLY B C 1
ATOM 1175 O O . GLY B 1 60 ? 8.171 0.825 -38.569 1.00 14.99 356 GLY B O 1
ATOM 1176 N N . ARG B 1 61 ? 7.747 -1.038 -39.758 1.00 14.08 357 ARG B N 1
ATOM 1177 C CA . ARG B 1 61 ? 9.126 -1.168 -40.239 1.00 14.51 357 ARG B CA 1
ATOM 1178 C C . ARG B 1 61 ? 9.158 -1.173 -41.763 1.00 15.24 357 ARG B C 1
ATOM 1179 O O . ARG B 1 61 ? 8.261 -1.716 -42.403 1.00 16.04 357 ARG B O 1
ATOM 1187 N N . ARG B 1 62 ? 10.189 -0.575 -42.348 1.00 16.34 358 ARG B N 1
ATOM 1188 C CA . ARG B 1 62 ? 10.351 -0.622 -43.793 1.00 14.43 358 ARG B CA 1
ATOM 1189 C C . ARG B 1 62 ? 10.384 -2.076 -44.236 1.00 18.64 358 ARG B C 1
ATOM 1190 O O . ARG B 1 62 ? 11.037 -2.915 -43.607 1.00 18.89 358 ARG B O 1
ATOM 1198 N N . LEU B 1 63 ? 9.675 -2.377 -45.318 1.00 18.99 359 LEU B N 1
ATOM 1199 C CA . LEU B 1 63 ? 9.649 -3.728 -45.869 1.00 16.99 359 LEU B CA 1
ATOM 1200 C C . LEU B 1 63 ? 10.243 -3.665 -47.262 1.00 21.08 359 LEU B C 1
ATOM 1201 O O . LEU B 1 63 ? 9.759 -2.916 -48.101 1.00 18.90 359 LEU B O 1
ATOM 1206 N N . VAL B 1 64 ? 11.312 -4.423 -47.489 1.00 22.63 360 VAL B N 1
ATOM 1207 C CA . VAL B 1 64 ? 11.924 -4.486 -48.808 1.00 23.47 360 VAL B CA 1
ATOM 1208 C C . VAL B 1 64 ? 11.751 -5.886 -49.369 1.00 21.98 360 VAL B C 1
ATOM 1209 O O . VAL B 1 64 ? 12.207 -6.861 -48.780 1.00 26.73 360 VAL B O 1
ATOM 1213 N N . LEU B 1 65 ? 11.069 -5.982 -50.503 1.00 24.26 361 LEU B N 1
ATOM 1214 C CA . LEU B 1 65 ? 10.826 -7.272 -51.132 1.00 24.21 361 LEU B CA 1
ATOM 1215 C C . LEU B 1 65 ? 11.763 -7.437 -52.320 1.00 27.46 361 LEU B C 1
ATOM 1216 O O . LEU B 1 65 ? 11.829 -6.566 -53.188 1.00 28.51 361 LEU B O 1
ATOM 1221 N N . GLU B 1 66 ? 12.508 -8.539 -52.350 1.00 25.91 362 GLU B N 1
ATOM 1222 C CA . GLU B 1 66 ? 13.309 -8.853 -53.527 1.00 30.21 362 GLU B CA 1
ATOM 1223 C C . GLU B 1 66 ? 12.360 -8.977 -54.717 1.00 28.32 362 GLU B C 1
ATOM 1224 O O . GLU B 1 66 ? 11.256 -9.505 -54.577 1.00 29.25 362 GLU B O 1
ATOM 1226 N N . PRO B 1 67 ? 12.776 -8.475 -55.891 1.00 30.34 363 PRO B N 1
ATOM 1227 C CA . PRO B 1 67 ? 11.932 -8.491 -57.092 1.00 29.68 363 PRO B CA 1
ATOM 1228 C C . PRO B 1 67 ? 11.326 -9.864 -57.371 1.00 27.54 363 PRO B C 1
ATOM 1229 O O . PRO B 1 67 ? 10.181 -9.944 -57.816 1.00 26.44 363 PRO B O 1
ATOM 1233 N N . GLY B 1 68 ? 12.076 -10.926 -57.091 1.00 30.54 364 GLY B N 1
ATOM 1234 C CA . GLY B 1 68 ? 11.623 -12.274 -57.388 1.00 28.31 364 GLY B CA 1
ATOM 1235 C C . GLY B 1 68 ? 10.952 -12.983 -56.226 1.00 30.34 364 GLY B C 1
ATOM 1236 O O . GLY B 1 68 ? 10.508 -14.123 -56.357 1.00 27.30 364 GLY B O 1
ATOM 1237 N N . ARG B 1 69 ? 10.879 -12.319 -55.078 1.00 27.08 365 ARG B N 1
ATOM 1238 C CA . ARG B 1 69 ? 10.195 -12.891 -53.925 1.00 25.69 365 ARG B CA 1
ATOM 1239 C C . ARG B 1 69 ? 8.762 -13.270 -54.301 1.00 24.86 365 ARG B C 1
ATOM 1240 O O . ARG B 1 69 ? 8.057 -12.481 -54.926 1.00 23.94 365 ARG B O 1
ATOM 1248 N N . LEU B 1 70 ? 8.330 -14.473 -53.923 1.00 23.50 366 LEU B N 1
ATOM 1249 C CA . LEU B 1 70 ? 6.973 -14.935 -54.228 1.00 21.09 366 LEU B CA 1
ATOM 1250 C C . LEU B 1 70 ? 5.935 -14.387 -53.253 1.00 24.29 366 LEU B C 1
ATOM 1251 O O . LEU B 1 70 ? 6.215 -14.211 -52.063 1.00 24.60 366 LEU B O 1
ATOM 1256 N N . ALA B 1 71 ? 4.733 -14.141 -53.764 1.00 20.05 367 ALA B N 1
ATOM 1257 C CA . ALA B 1 71 ? 3.648 -13.587 -52.959 1.00 21.53 367 ALA B CA 1
ATOM 1258 C C . ALA B 1 71 ? 3.370 -14.475 -51.737 1.00 26.62 367 ALA B C 1
ATOM 1259 O O . ALA B 1 71 ? 3.100 -13.980 -50.642 1.00 22.52 367 ALA B O 1
ATOM 1261 N N . GLN B 1 72 ? 3.440 -15.789 -51.931 1.00 25.24 368 GLN B N 1
ATOM 1262 C CA . GLN B 1 72 ? 3.211 -16.729 -50.833 1.00 26.58 368 GLN B CA 1
ATOM 1263 C C . GLN B 1 72 ? 4.223 -16.545 -49.691 1.00 28.46 368 GLN B C 1
ATOM 1264 O O . GLN B 1 72 ? 4.023 -17.060 -48.588 1.00 30.13 368 GLN B O 1
ATOM 1270 N N . HIS B 1 73 ? 5.306 -15.818 -49.957 1.00 24.46 369 HIS B N 1
ATOM 1271 C CA . HIS B 1 73 ? 6.336 -15.573 -48.955 1.00 28.05 369 HIS B CA 1
ATOM 1272 C C . HIS B 1 73 ? 6.356 -14.125 -48.464 1.00 25.29 369 HIS B C 1
ATOM 1273 O O . HIS B 1 73 ? 7.289 -13.734 -47.763 1.00 23.26 369 HIS B O 1
ATOM 1280 N N . PHE B 1 74 ? 5.362 -13.328 -48.866 1.00 23.19 370 PHE B N 1
ATOM 1281 C CA . PHE B 1 74 ? 5.203 -11.977 -48.320 1.00 23.39 370 PHE B CA 1
ATOM 1282 C C . PHE B 1 74 ? 4.759 -12.095 -46.867 1.00 20.44 370 PHE B C 1
ATOM 1283 O O . PHE B 1 74 ? 4.200 -13.109 -46.473 1.00 19.45 370 PHE B O 1
ATOM 1291 N N . PRO B 1 75 ? 4.971 -11.037 -46.070 1.00 20.27 371 PRO B N 1
ATOM 1292 C CA . PRO B 1 75 ? 4.427 -11.055 -44.708 1.00 19.08 371 PRO B CA 1
ATOM 1293 C C . PRO B 1 75 ? 2.916 -11.239 -44.778 1.00 21.30 371 PRO B C 1
ATOM 1294 O O . PRO B 1 75 ? 2.285 -10.750 -45.711 1.00 20.72 371 PRO B O 1
ATOM 1298 N N . LYS B 1 76 ? 2.336 -11.924 -43.800 1.00 21.77 372 LYS B N 1
ATOM 1299 C CA . LYS B 1 76 ? 0.904 -12.180 -43.821 1.00 22.66 372 LYS B CA 1
ATOM 1300 C C . LYS B 1 76 ? 0.132 -10.916 -43.455 1.00 22.94 372 LYS B C 1
ATOM 1301 O O . LYS B 1 76 ? 0.456 -10.235 -42.474 1.00 20.42 372 LYS B O 1
ATOM 1307 N N . THR B 1 77 ? -0.871 -10.596 -44.263 1.00 18.76 373 THR B N 1
ATOM 1308 C CA . THR B 1 77 ? -1.672 -9.401 -44.029 1.00 17.16 373 THR B CA 1
ATOM 1309 C C . THR B 1 77 ? -3.121 -9.749 -43.756 1.00 20.07 373 THR B C 1
ATOM 1310 O O . THR B 1 77 ? -3.581 -10.856 -44.056 1.00 17.10 373 THR B O 1
ATOM 1314 N N . THR B 1 78 ? -3.831 -8.781 -43.183 1.00 16.70 374 THR B N 1
ATOM 1315 C CA . THR B 1 78 ? -5.258 -8.880 -42.914 1.00 17.50 374 THR B CA 1
ATOM 1316 C C . THR B 1 78 ? -5.787 -7.462 -43.011 1.00 17.95 374 THR B C 1
ATOM 1317 O O . THR B 1 78 ? -5.005 -6.522 -43.129 1.00 17.07 374 THR B O 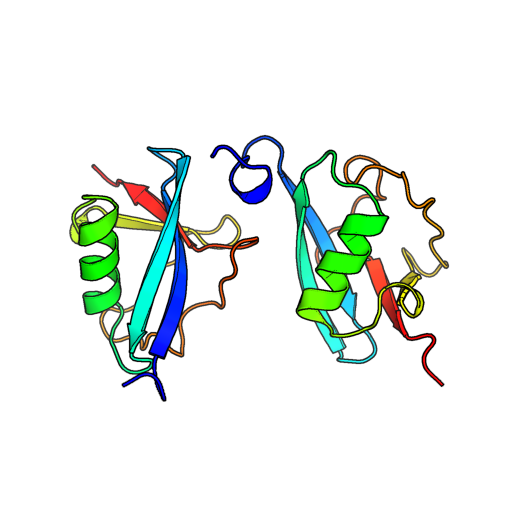1
ATOM 1321 N N . GLU B 1 79 ? -7.107 -7.294 -42.955 1.00 17.99 375 GLU B N 1
ATOM 1322 C CA . GLU B 1 79 ? -7.686 -5.957 -42.955 1.00 19.15 375 GLU B CA 1
ATOM 1323 C C . GLU B 1 79 ? -7.177 -5.160 -41.755 1.00 19.13 375 GLU B C 1
ATOM 1324 O O . GLU B 1 79 ? -6.996 -3.942 -41.835 1.00 19.74 375 GLU B O 1
ATOM 1326 N N . GLU B 1 80 ? -6.930 -5.859 -40.651 1.00 16.84 376 GLU B N 1
ATOM 1327 C CA . GLU B 1 80 ? -6.502 -5.212 -39.410 1.00 16.48 376 GLU B CA 1
ATOM 1328 C C . GLU B 1 80 ? -5.001 -4.912 -39.409 1.00 16.42 376 GLU B C 1
ATOM 1329 O O . GLU B 1 80 ? -4.528 -4.066 -38.642 1.00 15.65 376 GLU B O 1
ATOM 1335 N N . ASN B 1 81 ? -4.261 -5.602 -40.275 1.00 16.73 377 ASN B N 1
ATOM 1336 C CA . ASN B 1 81 ? -2.798 -5.498 -40.298 1.00 15.73 377 ASN B CA 1
ATOM 1337 C C . ASN B 1 81 ? -2.304 -5.580 -41.737 1.00 14.23 377 ASN B C 1
ATOM 1338 O O . ASN B 1 81 ? -1.877 -6.632 -42.178 1.00 16.75 377 ASN B O 1
ATOM 1343 N N . PRO B 1 82 ? -2.397 -4.464 -42.476 1.00 14.43 378 PRO B N 1
ATOM 1344 C CA . PRO B 1 82 ? -2.039 -4.429 -43.895 1.00 14.83 378 PRO B CA 1
ATOM 1345 C C . PRO B 1 82 ? -0.578 -4.047 -44.123 1.00 15.71 378 PRO B C 1
ATOM 1346 O O . PRO B 1 82 ? 0.113 -3.567 -43.214 1.00 15.02 378 PRO B O 1
ATOM 1350 N N . ILE B 1 83 ? -0.118 -4.247 -45.351 1.00 14.69 379 ILE B N 1
ATOM 1351 C CA . ILE B 1 83 ? 1.119 -3.612 -45.792 1.00 12.21 379 ILE B CA 1
ATOM 1352 C C . ILE B 1 83 ? 0.773 -2.174 -46.161 1.00 16.41 379 ILE B C 1
ATOM 1353 O O . ILE B 1 83 ? -0.142 -1.936 -46.951 1.00 14.99 379 ILE B O 1
ATOM 1358 N N . PHE B 1 84 ? 1.476 -1.211 -45.573 1.00 15.36 380 PHE B N 1
ATOM 1359 C CA . PHE B 1 84 ? 1.215 0.193 -45.856 1.00 14.22 380 PHE B CA 1
ATOM 1360 C C . PHE B 1 84 ? 2.086 0.611 -47.021 1.00 16.25 380 PHE B C 1
ATOM 1361 O O . PHE B 1 84 ? 3.185 0.101 -47.182 1.00 13.49 380 PHE B O 1
ATOM 1369 N N . VAL B 1 85 ? 1.592 1.519 -47.848 1.00 15.31 381 VAL B N 1
ATOM 1370 C CA . VAL B 1 85 ? 2.421 1.989 -48.948 1.00 13.76 381 VAL B CA 1
ATOM 1371 C C . VAL B 1 85 ? 2.486 3.506 -48.913 1.00 17.24 381 VAL B C 1
ATOM 1372 O O . VAL B 1 85 ? 1.466 4.183 -48.693 1.00 16.70 381 VAL B O 1
ATOM 1376 N N . VAL B 1 86 ? 3.695 4.028 -49.097 1.00 14.88 382 VAL B N 1
ATOM 1377 C CA . VAL B 1 86 ? 3.904 5.463 -49.205 1.00 18.29 382 VAL B CA 1
ATOM 1378 C C . VAL B 1 86 ? 4.748 5.734 -50.437 1.00 19.57 382 VAL B C 1
ATOM 1379 O O . VAL B 1 86 ? 5.250 4.807 -51.072 1.00 18.05 382 VAL B O 1
ATOM 1383 N N . SER B 1 87 ? 4.894 7.006 -50.778 1.00 19.27 383 SER B N 1
ATOM 1384 C CA . SER B 1 87 ? 5.661 7.365 -51.959 1.00 21.50 383 SER B CA 1
ATOM 1385 C C . SER B 1 87 ? 7.054 7.881 -51.613 1.00 25.03 383 SER B C 1
ATOM 1386 O O . SER B 1 87 ? 7.245 8.547 -50.596 1.00 22.56 383 SER B O 1
ATOM 1389 N N . LEU B 1 88 ? 8.020 7.554 -52.469 1.00 24.68 384 LEU B N 1
ATOM 1390 C CA . LEU B 1 88 ? 9.376 8.093 -52.382 1.00 29.62 384 LEU B CA 1
ATOM 1391 C C . LEU B 1 88 ? 9.499 9.389 -53.191 1.00 36.25 384 LEU B C 1
ATOM 1392 O O . LEU B 1 88 ? 10.542 10.043 -53.179 1.00 42.45 384 LEU B O 1
ATOM 1397 N N . GLU B 1 89 ? 8.434 9.751 -53.901 1.00 37.62 385 GLU B N 1
ATOM 1398 C CA . GLU B 1 89 ? 8.443 10.944 -54.745 1.00 40.17 385 GLU B CA 1
ATOM 1399 C C . GLU B 1 89 ? 8.554 12.212 -53.903 1.00 42.69 385 GLU B C 1
ATOM 1400 O O . GLU B 1 89 ? 7.796 12.400 -52.949 1.00 42.74 385 GLU B O 1
#

Organism: Homo sapiens (NCBI:txid9606)

Nearest PDB structures (foldseek):
  4efo-assembly1_A  TM=1.011E+00  e=4.005E-19  Homo sapiens
  4efo-assembly2_B  TM=1.001E+00  e=8.602E-16  Homo sapiens
  4eut-assembly1_A  TM=9.625E-01  e=3.511E-15  Homo sapiens
  4eut-assembly1_B  TM=9.610E-01  e=9.161E-15  Homo sapiens
  4im2-assembly1_A  TM=9.521E-01  e=8.054E-14  Homo sapiens

B-factor: mean 23.73, std 10.02, range [10.3, 64.68]

Solvent-accessible surface area: 10145 Å² total; per-residue (Å²): 171,94,43,59,51,15,27,41,160,95,42,52,50,2,23,1,47,0,74,100,79,128,53,79,27,50,1,42,0,21,22,135,34,40,0,65,55,0,33,89,26,0,89,98,79,11,140,7,101,43,97,36,15,52,5,38,38,110,72,190,165,33,100,21,87,96,47,62,46,0,60,105,7,31,160,21,65,106,156,46,14,0,64,0,40,27,104,111,270,114,127,134,69,127,43,63,4,28,1,4,3,63,132,120,63,56,70,32,113,1,117,6,58,14,124,48,41,0,69,59,0,34,81,38,0,87,142,78,24,141,13,99,46,95,43,14,33,4,37,41,47,71,173,165,28,107,14,57,98,50,80,44,0,57,107,6,29,144,22,49,48,36,20,11,0,32,0,39,44,109,109

CATH classification: 3.10.20.90

GO terms:
  GO:0004674 protein serine/threonine kinase activity (F, IDA)
  GO:0002218 activation of innate immune response (P, IDA)
  GO:0002753 cytoplasmic pattern recognition receptor signaling pathway (P, IDA)
  GO:0034142 toll-like receptor 4 signaling pathway (P, IDA)
  GO:0005737 cytoplasm (C, IDA)
  GO:0005829 cytosol (C, IDA)
  GO:0010508 positive regulation of autophagy (P, IDA)
  GO:0140374 antiviral innate immune response (P, IDA)
  GO:0032481 positive regulation of type I interferon production (P, IDA)
  GO:0061470 T follicular helper cell differentiation (P, IDA)
  GO:0140896 cGAS/STING signaling pathway (P, TAS)
  GO:0005829 cytosol (C, TAS)
  GO:0004674 protein serine/threonine kinase activity (F, TAS)
  GO:0005515 protein binding (F, IPI)
  GO:0045087 innate immune response (P, IDA)
  GO:1904262 negative regulation of TORC1 signaling (P, IDA)
  GO:1904263 positive regulation of TORC1 signaling (P, IDA)
  GO:0018105 peptidyl-serine phosphorylation (P, IDA)
  GO:0018107 peptidyl-threonine phosphorylation (P, IDA)
  GO:0032479 regulation of type I interferon production (P, IDA)